Protein AF-I9I0Q4-F1 (afdb_monomer_lite)

Foldseek 3Di:
DDPVVVVVVVVVVVVVPPDPDPPCLVLPAAKKFWQFKDKQNHTDDDPQLSGKMKGQHSVQKMWIQRSVVRDIWIWGWDDDPSFKIKTWWWFFPDADPPPRDTDTDTDIDIWGFPDGDDFKTKTKDKDFQLRQCGTCPSHHDDDDDDDPDPVSVVVVVVNRRDIIMMMIMIGGPD

Secondary structure (DSSP, 8-state):
--HHHHHHHHHHHHSTT-PPP--HHHHH-EEEEEEEEEETTEE---TTGGG-EEEE-TTSEEEEEETTTTEEEEEEEEEETTTEEEEEEEEEEEE-TTT-PEEEEEEEEEEEEEEEETTEEEEEEEEEHHHHHHB-BSBPPPPPPPPSSHHHHHHHHHHHT-EEEEEEEEEE--

Organism: NCBI:txid997887

pLDDT: mean 87.17, std 13.96, range [48.0, 98.31]

Sequence (174 aa):
MNKYLLGLVFLLFIFSSCSKDEDLASGLSGYWKQVAAYDNGELCSTDKEENLSILFEANGVYRMFDPCLEKEHAGTWLVTDKDWLNMSMDKIAGKNSSDNSYRYTQVLVRFTITHLEGNEMELRIKTFLGERKKTVMFSQMEQDPTPATPEEAMELDKKNKELHTYTYQFRRIH

Radius of gyration: 22.19 Å; chains: 1; bounding box: 42×40×87 Å

Structure (mmCIF, N/CA/C/O backbone):
data_AF-I9I0Q4-F1
#
_entry.id   AF-I9I0Q4-F1
#
loop_
_atom_site.group_PDB
_atom_site.id
_atom_site.type_symbol
_atom_site.label_atom_id
_atom_site.label_alt_id
_atom_site.label_comp_id
_atom_site.label_asym_id
_atom_site.label_entity_id
_atom_site.label_seq_id
_atom_site.pdbx_PDB_ins_code
_atom_site.Cartn_x
_atom_site.Cartn_y
_atom_site.Cartn_z
_atom_site.occupancy
_atom_site.B_iso_or_equiv
_atom_site.auth_seq_id
_atom_site.auth_comp_id
_atom_site.auth_asym_id
_atom_site.auth_atom_id
_atom_site.pdbx_PDB_model_num
ATOM 1 N N . MET A 1 1 ? -17.333 -21.056 60.763 1.00 50.78 1 MET A N 1
ATOM 2 C CA . MET A 1 1 ? -16.835 -20.549 59.462 1.00 50.78 1 MET A CA 1
ATOM 3 C C . MET A 1 1 ? -17.321 -21.476 58.364 1.00 50.78 1 MET A C 1
ATOM 5 O O . MET A 1 1 ? -17.007 -22.660 58.391 1.00 50.78 1 MET A O 1
ATOM 9 N N . ASN A 1 2 ? -18.188 -20.971 57.488 1.00 55.00 2 ASN A N 1
ATOM 10 C CA . ASN A 1 2 ? -18.951 -21.781 56.543 1.00 55.00 2 ASN A CA 1
ATOM 11 C C . ASN A 1 2 ? -18.054 -22.197 55.360 1.00 55.00 2 ASN 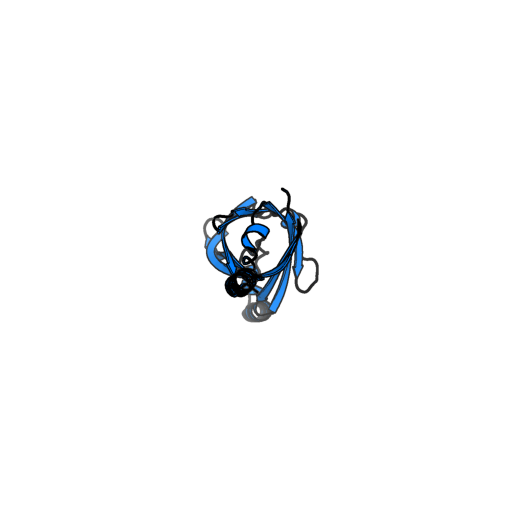A C 1
ATOM 13 O O . ASN A 1 2 ? -17.653 -21.342 54.573 1.00 55.00 2 ASN A O 1
ATOM 17 N N . LYS A 1 3 ? -17.707 -23.490 55.252 1.00 56.88 3 LYS A N 1
ATOM 18 C CA . LYS A 1 3 ? -16.764 -24.031 54.244 1.00 56.88 3 LYS A CA 1
ATOM 19 C C . LYS A 1 3 ? -17.197 -23.753 52.795 1.00 56.88 3 LYS A C 1
ATOM 21 O O . LYS A 1 3 ? -16.357 -23.703 51.905 1.00 56.88 3 LYS A O 1
ATOM 26 N N . TYR A 1 4 ? -18.486 -23.494 52.582 1.00 57.47 4 TYR A N 1
ATOM 27 C CA . TYR A 1 4 ? -19.063 -23.143 51.284 1.00 57.47 4 TYR A CA 1
ATOM 28 C C . TYR A 1 4 ? -18.777 -21.697 50.847 1.00 57.47 4 TYR A C 1
ATOM 30 O O . TYR A 1 4 ? -18.764 -21.416 49.653 1.00 57.47 4 TYR A O 1
ATOM 38 N N . LEU A 1 5 ? -18.490 -20.786 51.786 1.00 58.16 5 LEU A N 1
ATOM 39 C CA . LEU A 1 5 ? -18.189 -19.385 51.466 1.00 58.16 5 LEU A CA 1
ATOM 40 C C . LEU A 1 5 ? -16.786 -19.236 50.853 1.00 58.16 5 LEU A C 1
ATOM 42 O O . LEU A 1 5 ? -16.580 -18.414 49.968 1.00 58.16 5 LEU A O 1
ATOM 46 N N . LEU A 1 6 ? -15.835 -20.075 51.282 1.00 57.47 6 LEU A N 1
ATOM 47 C CA . LEU A 1 6 ? -14.457 -20.060 50.782 1.00 57.47 6 LEU A CA 1
ATOM 48 C C . LEU A 1 6 ? -14.364 -20.580 49.335 1.00 57.47 6 LEU A C 1
ATOM 50 O O . LEU A 1 6 ? -13.606 -20.043 48.533 1.00 57.47 6 LEU A O 1
ATOM 54 N N . GLY A 1 7 ? -15.179 -21.584 48.988 1.00 60.56 7 GLY A N 1
ATOM 55 C CA . GLY A 1 7 ? -15.256 -22.121 47.625 1.00 60.56 7 GLY A CA 1
ATOM 56 C C . GLY A 1 7 ? -15.873 -21.140 46.624 1.00 60.56 7 GLY A C 1
ATOM 57 O O . GLY A 1 7 ? -15.429 -21.071 45.481 1.00 60.56 7 GLY A O 1
ATOM 58 N N . LEU A 1 8 ? -16.844 -20.330 47.062 1.00 60.06 8 LEU A N 1
ATOM 59 C CA . LEU A 1 8 ? -17.482 -19.318 46.215 1.00 60.06 8 LEU A CA 1
ATOM 60 C C . LEU A 1 8 ? -16.529 -18.158 45.878 1.00 60.06 8 LEU A C 1
ATOM 62 O O . LEU A 1 8 ? -16.515 -17.673 44.750 1.00 60.06 8 LEU A O 1
ATOM 66 N N . VAL A 1 9 ? -15.693 -17.748 46.839 1.00 61.28 9 VAL A N 1
ATOM 67 C CA . VAL A 1 9 ? -14.658 -16.722 46.624 1.00 61.28 9 VAL A CA 1
ATOM 68 C C . VAL A 1 9 ? -13.586 -17.228 45.658 1.00 61.28 9 VAL A C 1
ATOM 70 O O . VAL A 1 9 ? -13.176 -16.488 44.772 1.00 61.28 9 VAL A O 1
ATOM 73 N N . PHE A 1 10 ? -13.183 -18.499 45.764 1.00 59.09 10 PHE A N 1
ATOM 74 C CA . PHE A 1 10 ? -12.201 -19.087 44.850 1.00 59.09 10 PHE A CA 1
ATOM 75 C C . PHE A 1 10 ? -12.717 -19.146 43.403 1.00 59.09 10 PHE A C 1
ATOM 77 O O . PHE A 1 10 ? -11.961 -18.845 42.487 1.00 59.09 10 PHE A O 1
ATOM 84 N N . LEU A 1 11 ? -14.010 -19.433 43.196 1.00 58.62 11 LEU A N 1
ATOM 85 C CA . LEU A 1 11 ? -14.659 -19.408 41.876 1.00 58.62 11 LEU A CA 1
ATOM 86 C C . LEU A 1 11 ? -14.667 -18.011 41.232 1.00 58.62 11 LEU A C 1
ATOM 88 O O . LEU A 1 11 ? -14.475 -17.904 40.024 1.00 58.62 11 LEU A O 1
ATOM 92 N N . LEU A 1 12 ? -14.816 -16.934 42.010 1.00 57.00 12 LEU A N 1
ATOM 93 C CA . LEU A 1 12 ? -14.804 -15.561 41.480 1.00 57.00 12 LEU A CA 1
ATOM 94 C C . LEU A 1 12 ? -13.425 -15.130 40.942 1.00 57.00 12 LEU A C 1
ATOM 96 O O . LEU A 1 12 ? -13.362 -14.352 39.988 1.00 57.00 12 LEU A O 1
ATOM 100 N N . PHE A 1 13 ? -12.331 -15.668 41.494 1.00 57.56 13 PHE A N 1
ATOM 101 C CA . PHE A 1 13 ? -10.966 -15.396 41.019 1.00 57.56 13 PHE A CA 1
ATOM 102 C C . PHE A 1 13 ? -10.607 -16.121 39.710 1.00 57.56 13 PHE A C 1
ATOM 104 O O . PHE A 1 13 ? -9.765 -15.639 38.958 1.00 57.56 13 PHE A O 1
ATOM 111 N N . ILE A 1 14 ? -11.248 -17.253 39.398 1.00 57.06 14 ILE A N 1
ATOM 112 C CA . ILE A 1 14 ? -10.944 -18.027 38.177 1.00 57.06 14 ILE A CA 1
ATOM 113 C C . ILE A 1 14 ? -11.610 -17.423 36.932 1.00 57.06 14 ILE A C 1
ATOM 115 O O . ILE A 1 14 ? -11.077 -17.542 35.833 1.00 57.06 14 ILE A O 1
ATOM 119 N N . PHE A 1 15 ? -12.747 -16.736 37.091 1.00 52.78 15 PHE A N 1
ATOM 120 C CA . PHE A 1 15 ? -13.452 -16.078 35.979 1.00 52.78 15 PHE A CA 1
ATOM 121 C C . PHE A 1 15 ? -12.988 -14.641 35.705 1.00 52.78 15 PHE A C 1
ATOM 123 O O . PHE A 1 15 ? -13.378 -14.063 34.695 1.00 52.78 15 PHE A O 1
ATOM 130 N N . SER A 1 16 ? -12.147 -14.057 36.564 1.00 51.62 16 SER A N 1
ATOM 131 C CA . SER A 1 16 ? -11.641 -12.685 36.392 1.00 51.62 16 SER A CA 1
ATOM 132 C C . SER A 1 16 ? -10.403 -12.593 35.491 1.00 51.62 16 SER A C 1
ATOM 134 O O . SER A 1 16 ? -10.018 -11.491 35.116 1.00 51.62 16 SER A O 1
ATOM 136 N N . SER A 1 17 ? -9.803 -13.724 35.099 1.00 48.00 17 SER A N 1
ATOM 137 C CA . SER A 1 17 ? -8.623 -13.740 34.218 1.00 48.00 17 SER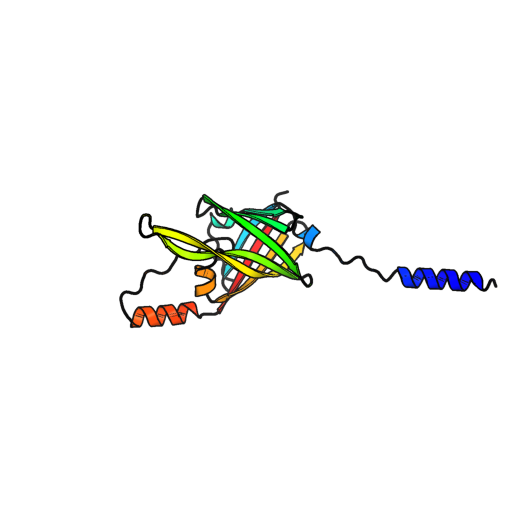 A CA 1
ATOM 138 C C . SER A 1 17 ? -8.947 -13.920 32.732 1.00 48.00 17 SER A C 1
ATOM 140 O O . SER A 1 17 ? -8.027 -13.970 31.918 1.00 48.00 17 SER A O 1
ATOM 142 N N . CYS A 1 18 ? -10.224 -14.003 32.350 1.00 50.84 18 CYS A N 1
ATOM 143 C CA . CYS A 1 18 ? -10.606 -13.929 30.944 1.00 50.84 18 CYS A CA 1
ATOM 144 C C . CYS A 1 18 ? -10.709 -12.449 30.557 1.00 50.84 18 CYS A C 1
ATOM 146 O O . CYS A 1 18 ? -11.803 -11.888 30.484 1.00 50.84 18 CYS A O 1
ATOM 148 N N . SER A 1 19 ? -9.562 -11.791 30.360 1.00 53.00 19 SER A N 1
ATOM 149 C CA . SER A 1 19 ? -9.546 -10.541 29.603 1.00 53.00 19 SER A CA 1
ATOM 150 C C . SER A 1 19 ? -10.194 -10.847 28.256 1.00 53.00 19 SER A C 1
ATOM 152 O O . SER A 1 19 ? -9.733 -11.752 27.562 1.00 53.00 19 SER A O 1
ATOM 154 N N . LYS A 1 20 ? -11.292 -10.162 27.911 1.00 48.78 20 LYS A N 1
ATOM 155 C CA . LYS A 1 20 ? -11.790 -10.185 26.533 1.00 48.78 20 LYS A CA 1
ATOM 156 C C . LYS A 1 20 ? -10.600 -9.859 25.641 1.00 48.78 20 LYS A C 1
ATOM 158 O O . LYS A 1 20 ? -9.940 -8.854 25.897 1.00 48.78 20 LYS A O 1
ATOM 163 N N . ASP A 1 21 ? -10.322 -10.711 24.660 1.00 50.09 21 ASP A N 1
ATOM 164 C CA . ASP A 1 21 ? -9.401 -10.340 23.597 1.00 50.09 21 ASP A CA 1
ATOM 165 C C . ASP A 1 21 ? -9.880 -8.991 23.059 1.00 50.09 21 ASP A C 1
ATOM 167 O O . ASP A 1 21 ? -11.040 -8.846 22.662 1.00 50.09 21 ASP A O 1
ATOM 171 N N . GLU A 1 22 ? -9.029 -7.972 23.172 1.00 52.72 22 GLU A N 1
ATOM 172 C CA . GLU A 1 22 ? -9.293 -6.682 22.555 1.00 52.72 22 GLU A CA 1
ATOM 173 C C . GLU A 1 22 ? -9.355 -6.929 21.056 1.00 52.72 22 GLU A C 1
ATOM 175 O O . GLU A 1 22 ? -8.346 -7.206 20.404 1.00 52.72 22 GLU A O 1
ATOM 180 N N . ASP A 1 23 ? -10.573 -6.907 20.526 1.00 58.75 23 ASP A N 1
ATOM 181 C CA . ASP A 1 23 ? -10.813 -7.055 19.107 1.00 58.75 23 ASP A CA 1
ATOM 182 C C . ASP A 1 23 ? -10.326 -5.788 18.397 1.00 58.75 23 ASP A C 1
ATOM 184 O O . ASP A 1 23 ? -11.080 -4.838 18.184 1.00 58.75 23 ASP A O 1
ATOM 188 N N . LEU A 1 24 ? -9.037 -5.748 18.061 1.00 60.19 24 LEU A N 1
ATOM 189 C CA . LEU A 1 24 ? -8.417 -4.651 17.313 1.00 60.19 24 LEU A CA 1
ATOM 190 C C . LEU A 1 24 ? -9.062 -4.450 15.932 1.00 60.19 24 LEU A C 1
ATOM 192 O O . LEU A 1 24 ? -8.959 -3.357 15.374 1.00 60.19 24 LEU A O 1
ATOM 196 N N . ALA A 1 25 ? -9.806 -5.437 15.411 1.00 61.69 25 ALA A N 1
ATOM 197 C CA . ALA A 1 25 ? -10.623 -5.247 14.215 1.00 61.69 25 ALA A CA 1
ATOM 198 C C . ALA A 1 25 ? -11.699 -4.166 14.431 1.00 61.69 25 ALA A C 1
ATOM 200 O O . ALA A 1 25 ? -11.990 -3.395 13.513 1.00 61.69 25 ALA A O 1
ATOM 201 N N . SER A 1 26 ? -12.228 -4.036 15.656 1.00 65.88 26 SER A N 1
ATOM 202 C CA . SER A 1 26 ? -13.146 -2.946 16.013 1.00 65.88 26 SER A CA 1
ATOM 203 C C . SER A 1 26 ? -12.473 -1.572 15.926 1.00 65.88 26 SER A C 1
ATOM 205 O O . SER A 1 26 ? -13.087 -0.615 15.454 1.00 65.88 26 SER A O 1
ATOM 207 N N . GLY A 1 27 ? -11.189 -1.496 16.293 1.00 81.81 27 GLY A N 1
ATOM 208 C CA . GLY A 1 27 ? -10.375 -0.286 16.219 1.00 81.81 27 GLY A CA 1
ATOM 209 C C . GLY A 1 27 ? -10.026 0.128 14.792 1.00 81.81 27 GLY A C 1
ATOM 210 O O . GLY A 1 27 ? -9.933 1.323 14.534 1.00 81.81 27 GLY A O 1
ATOM 211 N N . LEU A 1 28 ? -9.878 -0.824 13.865 1.00 89.00 28 LEU A N 1
ATOM 212 C CA . LEU A 1 28 ? -9.543 -0.551 12.463 1.00 89.00 28 LEU A CA 1
ATOM 213 C C . LEU A 1 28 ? -10.764 -0.151 11.627 1.00 89.00 28 LEU A C 1
ATOM 215 O O . LEU A 1 28 ? -10.646 0.659 10.710 1.00 89.00 28 LEU A O 1
ATOM 219 N N . SER A 1 29 ? -11.938 -0.712 11.929 1.00 92.31 29 SER A N 1
ATOM 220 C CA . SER A 1 29 ? -13.153 -0.413 11.170 1.00 92.31 29 SER A CA 1
ATOM 221 C C . SER A 1 29 ? -13.456 1.094 11.143 1.00 92.31 29 SER A C 1
ATOM 223 O O . SER A 1 29 ? -13.196 1.818 12.109 1.00 92.31 29 SER A O 1
ATOM 225 N N . GLY A 1 30 ? -13.968 1.583 10.015 1.00 94.00 30 GLY A N 1
ATOM 226 C CA . GLY A 1 30 ? -14.284 2.999 9.820 1.00 94.00 30 GLY A CA 1
ATOM 227 C C . GLY A 1 30 ? -13.643 3.612 8.581 1.00 94.00 30 GLY A C 1
ATOM 228 O O . GLY A 1 30 ? -13.004 2.930 7.775 1.00 94.00 30 GLY A O 1
ATOM 229 N N . TYR A 1 31 ? -13.870 4.914 8.416 1.00 95.12 31 TYR A N 1
ATOM 230 C CA . TYR A 1 31 ? -13.415 5.675 7.258 1.00 95.12 31 TYR A CA 1
ATOM 231 C C . TYR A 1 31 ? -12.159 6.477 7.592 1.00 95.12 31 TYR A C 1
ATOM 233 O O . TYR A 1 31 ? -12.160 7.323 8.490 1.00 95.12 31 TYR A O 1
ATOM 241 N N . TRP A 1 32 ? -11.098 6.219 6.839 1.00 96.06 32 TRP A N 1
ATOM 242 C CA . TRP A 1 32 ? -9.767 6.761 7.053 1.00 96.06 32 TRP A CA 1
ATOM 243 C C . TRP A 1 32 ? -9.298 7.523 5.826 1.00 96.06 32 TRP A C 1
ATOM 245 O O . TRP A 1 32 ? -9.603 7.157 4.693 1.00 96.06 32 TRP A O 1
ATOM 255 N N . LYS A 1 33 ? -8.508 8.564 6.051 1.00 95.00 33 LYS A N 1
ATOM 256 C CA . LYS A 1 33 ? -7.823 9.325 5.012 1.00 95.00 33 LYS A CA 1
ATOM 257 C C . LYS A 1 33 ? -6.334 9.297 5.268 1.00 95.00 33 LYS A C 1
ATOM 259 O O . LYS A 1 33 ? -5.915 9.569 6.392 1.00 95.00 33 LYS A O 1
ATOM 264 N N . GLN A 1 34 ? -5.555 8.975 4.244 1.00 95.00 34 GLN A N 1
ATOM 265 C CA . GLN A 1 34 ? -4.105 9.066 4.315 1.00 95.00 34 GLN A CA 1
ATOM 266 C C . GLN A 1 34 ? -3.721 10.536 4.471 1.00 95.00 34 GLN A C 1
ATOM 268 O O . GLN A 1 34 ? -4.208 11.375 3.727 1.00 95.00 34 GLN A O 1
ATOM 273 N N . VAL A 1 35 ? -2.875 10.854 5.442 1.00 94.12 35 VAL A N 1
ATOM 274 C CA . VAL A 1 35 ? -2.395 12.222 5.692 1.00 94.12 35 VAL A CA 1
ATOM 275 C C . VAL A 1 35 ? -0.909 12.386 5.408 1.00 94.12 35 VAL A C 1
ATOM 277 O O . VAL A 1 35 ? -0.460 13.513 5.266 1.00 94.12 35 VAL A O 1
ATOM 280 N N . ALA A 1 36 ? -0.158 11.285 5.334 1.00 94.50 36 ALA A N 1
ATOM 281 C CA . ALA A 1 36 ? 1.242 11.277 4.928 1.00 94.50 36 ALA A CA 1
ATOM 282 C C . ALA A 1 36 ? 1.686 9.860 4.536 1.00 94.50 36 ALA A C 1
ATOM 284 O O . ALA A 1 36 ? 1.168 8.866 5.058 1.00 94.50 36 ALA A O 1
ATOM 285 N N . ALA A 1 37 ? 2.685 9.772 3.661 1.00 94.81 37 ALA A N 1
ATOM 286 C CA . ALA A 1 37 ? 3.455 8.557 3.420 1.00 94.81 37 ALA A CA 1
ATOM 287 C C . ALA A 1 37 ? 4.956 8.867 3.424 1.00 94.81 37 ALA A C 1
ATOM 289 O O . ALA A 1 37 ? 5.380 9.927 2.965 1.00 94.81 37 ALA A O 1
ATOM 290 N N . TYR A 1 38 ? 5.752 7.926 3.926 1.00 96.00 38 TYR A N 1
ATOM 291 C CA . TYR A 1 38 ? 7.201 8.050 4.047 1.00 96.00 38 TYR A CA 1
ATOM 292 C C . TYR A 1 38 ? 7.906 6.858 3.405 1.00 96.00 38 TYR A C 1
ATOM 294 O O . TYR A 1 38 ? 7.456 5.722 3.563 1.00 96.00 38 TYR A O 1
ATOM 302 N N . ASP A 1 39 ? 9.039 7.107 2.752 1.00 96.19 39 ASP A N 1
ATOM 303 C CA . ASP A 1 39 ? 9.989 6.104 2.267 1.00 96.19 39 ASP A CA 1
ATOM 304 C C . ASP A 1 39 ? 11.312 6.270 3.025 1.00 96.19 39 ASP A C 1
ATOM 306 O O . ASP A 1 39 ? 11.951 7.316 2.965 1.00 96.19 39 ASP A O 1
ATOM 310 N N . ASN A 1 40 ? 11.695 5.262 3.812 1.00 97.19 40 ASN A N 1
ATOM 311 C CA . ASN A 1 40 ? 12.876 5.286 4.683 1.00 97.19 40 ASN A CA 1
ATOM 312 C C . ASN A 1 40 ? 12.936 6.512 5.621 1.00 97.19 40 ASN A C 1
ATOM 314 O O . ASN A 1 40 ? 14.012 6.950 6.020 1.00 97.19 40 ASN A O 1
ATOM 318 N N . GLY A 1 41 ? 11.767 7.026 6.016 1.00 95.44 41 GLY A N 1
ATOM 319 C CA . GLY A 1 41 ? 11.624 8.187 6.899 1.00 95.44 41 GLY A CA 1
ATOM 320 C C . GLY A 1 41 ? 11.549 9.534 6.175 1.00 95.44 41 GLY A C 1
ATOM 321 O O . GLY A 1 41 ? 11.265 10.539 6.822 1.00 95.44 41 GLY A O 1
ATOM 322 N N . GLU A 1 42 ? 11.740 9.569 4.856 1.00 96.56 42 GLU A N 1
ATOM 323 C CA . GLU A 1 42 ? 11.569 10.774 4.044 1.00 96.56 42 GLU A CA 1
ATOM 324 C C . GLU A 1 42 ? 10.133 10.859 3.519 1.00 96.56 42 GLU A C 1
ATOM 326 O O . GLU A 1 42 ? 9.586 9.864 3.047 1.00 96.56 42 GLU A O 1
ATOM 331 N N . LEU A 1 43 ? 9.503 12.034 3.620 1.00 94.25 43 LEU A N 1
ATOM 332 C CA . LEU A 1 43 ? 8.142 12.255 3.120 1.00 94.25 43 LEU A CA 1
ATOM 333 C C . LEU A 1 43 ? 8.106 12.013 1.604 1.00 94.25 43 LEU A C 1
ATOM 335 O O . LEU A 1 43 ? 8.859 12.643 0.863 1.00 94.25 43 LEU A O 1
ATOM 339 N N . CYS A 1 44 ? 7.230 11.116 1.154 1.00 91.25 44 CYS A N 1
ATOM 340 C CA . CYS A 1 44 ? 7.113 10.726 -0.251 1.00 91.25 44 CYS A CA 1
ATOM 341 C C . CYS A 1 44 ? 5.694 10.856 -0.822 1.00 91.25 44 CYS A C 1
ATOM 343 O O . CYS A 1 44 ? 5.532 10.729 -2.033 1.00 91.25 44 CYS A O 1
ATOM 345 N N . SER A 1 45 ? 4.681 11.123 0.012 1.00 87.12 45 SER A N 1
ATOM 346 C CA . SER A 1 45 ? 3.327 11.414 -0.467 1.00 87.12 45 SER A CA 1
ATOM 347 C C . SER A 1 45 ? 3.248 12.769 -1.164 1.00 87.12 45 SER A C 1
ATOM 349 O O . SER A 1 45 ? 3.766 13.772 -0.678 1.00 87.12 45 SER A O 1
ATOM 351 N N . THR A 1 46 ? 2.529 12.798 -2.276 1.00 84.75 46 THR A N 1
ATOM 352 C CA . THR A 1 46 ? 2.069 14.018 -2.948 1.00 84.75 46 THR A CA 1
ATOM 353 C C . THR A 1 46 ? 0.764 14.541 -2.338 1.00 84.75 46 THR A C 1
ATOM 355 O O . THR A 1 46 ? 0.009 13.774 -1.739 1.00 84.75 46 THR A O 1
ATOM 358 N N . ASP A 1 47 ? 0.415 15.807 -2.601 1.00 81.69 47 ASP A N 1
ATOM 359 C CA . ASP A 1 47 ? -0.874 16.407 -2.200 1.00 81.69 47 ASP A CA 1
ATOM 360 C C . ASP A 1 47 ? -2.089 15.557 -2.618 1.00 81.69 47 ASP A C 1
ATOM 362 O O . ASP A 1 47 ? -3.125 15.541 -1.949 1.00 81.69 47 ASP A O 1
ATOM 366 N N . LYS A 1 48 ? -1.995 14.840 -3.747 1.00 78.00 48 LYS A N 1
ATOM 367 C CA . LYS A 1 48 ? -3.055 13.925 -4.182 1.00 78.00 48 LYS A CA 1
ATOM 368 C C . LYS A 1 48 ? -3.120 12.692 -3.292 1.00 78.00 48 LYS A C 1
ATOM 370 O O . LYS A 1 48 ? -4.205 12.327 -2.858 1.00 78.00 48 LYS A O 1
ATOM 375 N N . GLU A 1 49 ? -1.989 12.075 -2.979 1.00 82.50 49 GLU A N 1
ATOM 376 C CA . GLU A 1 49 ? -1.936 10.884 -2.124 1.00 82.50 49 GLU A CA 1
ATOM 377 C C . GLU A 1 49 ? -2.349 11.182 -0.677 1.00 82.50 49 GLU A C 1
ATOM 379 O O . GLU A 1 49 ? -2.922 10.317 -0.020 1.00 82.50 49 GLU A O 1
ATOM 384 N N . GLU A 1 50 ? -2.164 12.415 -0.198 1.00 83.50 50 GLU A N 1
ATOM 385 C CA . GLU A 1 50 ? -2.741 12.907 1.067 1.00 83.50 50 GLU A CA 1
ATOM 386 C C . GLU A 1 50 ? -4.274 13.048 1.030 1.00 83.50 50 GLU A C 1
ATOM 388 O O . GLU A 1 50 ? -4.906 13.425 2.015 1.00 83.50 50 GLU A O 1
ATOM 393 N N . ASN A 1 51 ? -4.913 12.780 -0.109 1.00 79.56 51 ASN A N 1
ATOM 394 C CA . ASN A 1 51 ? -6.365 12.748 -0.247 1.00 79.56 51 ASN A CA 1
ATOM 395 C C . ASN A 1 51 ? -6.925 11.353 -0.520 1.00 79.56 51 ASN A C 1
ATOM 397 O O . ASN A 1 51 ? -8.137 11.215 -0.695 1.00 79.56 51 ASN A O 1
ATOM 401 N N . LEU A 1 52 ? -6.077 10.322 -0.491 1.00 91.62 52 LEU A N 1
ATOM 402 C CA . LEU A 1 52 ? -6.533 8.944 -0.542 1.00 91.62 52 LEU A CA 1
ATOM 403 C C . LEU A 1 52 ? -7.405 8.628 0.668 1.00 91.62 52 LEU A C 1
ATOM 405 O O . LEU A 1 52 ? -7.052 8.942 1.807 1.00 91.62 52 LEU A O 1
ATOM 409 N N . SER A 1 53 ? -8.524 7.957 0.422 1.00 92.94 53 SER A N 1
ATOM 410 C CA . SER A 1 53 ? -9.417 7.493 1.472 1.00 92.94 53 SER A CA 1
ATOM 411 C C . SER A 1 53 ? -9.673 5.999 1.381 1.00 92.94 53 SER A C 1
ATOM 413 O O . SER A 1 53 ? -9.673 5.405 0.303 1.00 92.94 53 SER A O 1
ATOM 415 N N . ILE A 1 54 ? -9.886 5.384 2.538 1.00 95.69 54 ILE A N 1
ATOM 416 C CA . ILE A 1 54 ? -10.159 3.963 2.676 1.00 95.69 54 ILE A CA 1
ATOM 417 C C . ILE A 1 54 ? -11.231 3.730 3.738 1.00 95.69 54 ILE A C 1
ATOM 419 O O . ILE A 1 54 ? -11.149 4.220 4.862 1.00 95.69 54 ILE A O 1
ATOM 423 N N . LEU A 1 55 ? -12.256 2.972 3.371 1.00 96.00 55 LEU A N 1
ATOM 424 C CA . LEU A 1 55 ? -13.251 2.429 4.282 1.00 96.00 55 LEU A CA 1
ATOM 425 C C . LEU A 1 55 ? -12.855 0.996 4.629 1.00 96.00 55 LEU A C 1
ATOM 427 O O . LEU A 1 55 ? -12.827 0.153 3.736 1.00 96.00 55 LEU A O 1
ATOM 431 N N . PHE A 1 56 ? -12.602 0.715 5.906 1.00 95.62 56 PHE A N 1
ATOM 432 C CA . PHE A 1 56 ? -12.513 -0.649 6.429 1.00 95.62 56 PHE A CA 1
ATOM 433 C C . PHE A 1 56 ? -13.881 -1.052 6.991 1.00 95.62 56 PHE A C 1
ATOM 435 O O . PHE A 1 56 ? -14.310 -0.565 8.039 1.00 95.62 56 PHE A O 1
ATOM 442 N N . GLU A 1 57 ? -14.589 -1.929 6.284 1.00 94.38 57 GLU A N 1
ATOM 443 C CA . GLU A 1 57 ? -15.873 -2.477 6.720 1.00 94.38 57 GLU A CA 1
ATOM 444 C C . GLU A 1 57 ? -15.646 -3.618 7.726 1.00 94.38 57 GLU A C 1
ATOM 446 O O . GLU A 1 57 ? -14.793 -4.480 7.522 1.00 94.38 57 GLU A O 1
ATOM 451 N N . ALA A 1 58 ? -16.446 -3.674 8.797 1.00 91.25 58 ALA A N 1
ATOM 452 C CA . ALA A 1 58 ? -16.312 -4.675 9.868 1.00 91.25 58 ALA A CA 1
ATOM 453 C C . ALA A 1 58 ? -16.506 -6.139 9.410 1.00 91.25 58 ALA A C 1
ATOM 455 O O . ALA A 1 58 ? -16.199 -7.070 10.147 1.00 91.25 58 ALA A O 1
ATOM 456 N N . ASN A 1 59 ? -17.012 -6.354 8.194 1.00 92.00 59 ASN A N 1
ATOM 457 C CA . ASN A 1 59 ? -17.165 -7.668 7.563 1.00 92.00 59 ASN A CA 1
ATOM 458 C C . ASN A 1 59 ? -15.868 -8.183 6.896 1.00 92.00 59 ASN A C 1
ATOM 460 O O . ASN A 1 59 ? -15.907 -9.223 6.239 1.00 92.00 59 ASN A O 1
ATOM 464 N N . GLY A 1 60 ? -14.747 -7.463 7.023 1.00 93.19 60 GLY A N 1
ATOM 465 C CA . GLY A 1 60 ? -13.466 -7.834 6.420 1.00 93.19 60 GLY A CA 1
ATOM 466 C C . GLY A 1 60 ? -13.295 -7.370 4.972 1.00 93.19 60 GLY A C 1
ATOM 467 O O . GLY A 1 60 ? -12.380 -7.838 4.300 1.00 93.19 60 GLY A O 1
ATOM 468 N N . VAL A 1 61 ? -14.141 -6.463 4.475 1.00 96.62 61 VAL A N 1
ATOM 469 C CA . VAL A 1 61 ? -13.990 -5.804 3.166 1.00 96.62 61 VAL A CA 1
ATOM 470 C C . VAL A 1 61 ? -13.394 -4.413 3.353 1.00 96.62 61 VAL A C 1
ATOM 472 O O . VAL A 1 61 ? -13.682 -3.734 4.337 1.00 96.62 61 VAL A O 1
ATOM 475 N N . TYR A 1 62 ? -12.554 -3.968 2.422 1.00 96.31 62 TYR A N 1
ATOM 476 C CA . TYR A 1 62 ? -12.167 -2.566 2.330 1.00 96.31 62 TYR A CA 1
ATOM 477 C C . TYR A 1 62 ? -12.486 -1.993 0.950 1.00 96.31 62 TYR A C 1
ATOM 479 O O . TYR A 1 62 ? -12.470 -2.709 -0.056 1.00 96.31 62 TYR A O 1
ATOM 487 N N . ARG A 1 63 ? -12.732 -0.682 0.909 1.00 95.56 63 ARG A N 1
ATOM 488 C CA . ARG A 1 63 ? -12.880 0.112 -0.318 1.00 95.56 63 ARG A CA 1
ATOM 489 C C . ARG A 1 63 ? -11.970 1.317 -0.231 1.00 95.56 63 ARG A C 1
ATOM 491 O O . ARG A 1 63 ? -12.056 2.074 0.730 1.00 95.56 63 ARG A O 1
ATOM 498 N N . MET A 1 64 ? -11.108 1.484 -1.213 1.00 94.19 64 MET A N 1
ATOM 499 C CA . MET A 1 64 ? -10.108 2.536 -1.261 1.00 94.19 64 MET A CA 1
ATOM 500 C C . MET A 1 64 ? -10.300 3.360 -2.522 1.00 94.19 64 MET A C 1
ATOM 502 O O . MET A 1 64 ? -10.373 2.798 -3.611 1.00 94.19 64 MET A O 1
ATOM 506 N N . PHE A 1 65 ? -10.346 4.678 -2.388 1.00 91.31 65 PHE A N 1
ATOM 507 C CA . PHE A 1 65 ? -10.357 5.582 -3.528 1.00 91.31 65 PHE A CA 1
ATOM 508 C C . PHE A 1 65 ? -8.949 6.136 -3.752 1.00 91.31 65 PHE A C 1
ATOM 510 O O . PHE A 1 65 ? -8.431 6.854 -2.896 1.00 91.31 65 PHE A O 1
ATOM 517 N N . ASP A 1 66 ? -8.339 5.793 -4.889 1.00 86.44 66 ASP A N 1
ATOM 518 C CA . ASP A 1 66 ? -7.062 6.349 -5.342 1.00 86.44 66 ASP A CA 1
ATOM 519 C C . ASP A 1 66 ? -7.331 7.640 -6.148 1.00 86.44 66 ASP A C 1
ATOM 521 O O . ASP A 1 66 ? -7.815 7.567 -7.284 1.00 86.44 66 ASP A O 1
ATOM 525 N N . PRO A 1 67 ? -7.020 8.830 -5.601 1.00 81.62 67 PRO A N 1
ATOM 526 C CA . PRO A 1 67 ? -7.253 10.110 -6.268 1.00 81.62 67 PRO A CA 1
ATOM 527 C C . PRO A 1 67 ? -6.241 10.406 -7.385 1.00 81.62 67 PRO A C 1
ATOM 529 O O . PRO A 1 67 ? -6.461 11.316 -8.185 1.00 81.62 67 PRO A O 1
ATOM 532 N N . CYS A 1 68 ? -5.124 9.677 -7.459 1.00 81.06 68 CYS A N 1
ATOM 533 C CA . CYS A 1 68 ? -4.162 9.814 -8.551 1.00 81.06 68 CYS A CA 1
ATOM 534 C C . CYS A 1 68 ? -4.687 9.167 -9.833 1.00 81.06 68 CYS A C 1
ATOM 536 O O . CYS A 1 68 ? -4.441 9.687 -10.922 1.00 81.06 68 CYS A O 1
ATOM 538 N N . LEU A 1 69 ? -5.422 8.060 -9.696 1.00 80.88 69 LEU A N 1
ATOM 539 C CA . LEU A 1 69 ? -6.019 7.315 -10.806 1.00 80.88 69 LEU A CA 1
ATOM 540 C C . LEU A 1 69 ? -7.526 7.552 -10.973 1.00 80.88 69 LEU A C 1
ATOM 542 O O . LEU A 1 69 ? -8.106 7.030 -11.922 1.00 80.88 69 LEU A O 1
ATOM 546 N N . GLU A 1 70 ? -8.149 8.291 -10.050 1.00 84.94 70 GLU A N 1
ATOM 547 C CA . GLU A 1 70 ? -9.606 8.455 -9.942 1.00 84.94 70 GLU A CA 1
ATOM 548 C C . GLU A 1 70 ? -10.338 7.101 -9.972 1.00 84.94 70 GLU A C 1
ATOM 550 O O . GLU A 1 70 ? -11.345 6.913 -10.657 1.00 84.94 70 GLU A O 1
ATOM 555 N N . LYS A 1 71 ? -9.794 6.121 -9.238 1.00 85.38 71 LYS A N 1
ATOM 556 C CA . LYS A 1 71 ? -10.220 4.719 -9.294 1.00 85.38 71 LYS A CA 1
ATOM 557 C C . LYS A 1 71 ? -10.490 4.155 -7.901 1.00 85.38 71 LYS A C 1
ATOM 559 O O . LYS A 1 71 ? -9.726 4.377 -6.967 1.00 85.38 71 LYS A O 1
ATOM 564 N N . GLU A 1 72 ? -11.560 3.368 -7.780 1.00 90.62 72 GLU A N 1
ATOM 565 C CA . GLU A 1 72 ? -11.808 2.544 -6.594 1.00 90.62 72 GLU A CA 1
ATOM 566 C C . GLU A 1 72 ? -11.057 1.209 -6.696 1.00 90.62 72 GLU A C 1
ATOM 568 O O . GLU A 1 72 ? -11.114 0.505 -7.709 1.00 90.62 72 GLU A O 1
ATOM 573 N N . HIS A 1 73 ? -10.381 0.855 -5.610 1.00 91.38 73 HIS A N 1
ATOM 574 C CA . HIS A 1 73 ? -9.762 -0.436 -5.368 1.00 91.38 73 HIS A CA 1
ATOM 575 C C . HIS A 1 73 ? -10.452 -1.079 -4.168 1.00 91.38 73 HIS A C 1
ATOM 577 O O . HIS A 1 73 ? -10.540 -0.475 -3.099 1.00 91.38 73 HIS A O 1
ATOM 583 N N . ALA A 1 74 ? -10.927 -2.310 -4.321 1.00 94.19 74 ALA A N 1
ATOM 584 C CA . ALA A 1 74 ? -11.597 -3.039 -3.253 1.00 94.19 74 ALA A CA 1
ATOM 585 C C . ALA A 1 74 ? -10.901 -4.373 -2.994 1.00 94.19 74 ALA A C 1
ATOM 587 O O . ALA A 1 74 ? -10.341 -4.990 -3.901 1.00 94.19 74 ALA A O 1
ATOM 588 N N . GLY A 1 75 ? -10.961 -4.827 -1.750 1.00 96.19 75 GLY A N 1
ATOM 589 C CA . GLY A 1 75 ? -10.346 -6.079 -1.344 1.00 96.19 75 GLY A CA 1
ATOM 590 C C . GLY A 1 75 ? -10.824 -6.528 0.025 1.00 96.19 75 GLY A C 1
ATOM 591 O O . GLY A 1 75 ? -11.779 -5.994 0.583 1.00 96.19 75 GLY A O 1
ATOM 592 N N . THR A 1 76 ? -10.149 -7.528 0.570 1.00 97.38 76 THR A N 1
ATOM 593 C CA . THR A 1 76 ? -10.374 -8.046 1.914 1.00 97.38 76 THR A CA 1
ATOM 594 C C . THR A 1 76 ? -9.264 -7.613 2.854 1.00 97.38 76 THR A C 1
ATOM 596 O O . THR A 1 76 ? -8.114 -7.469 2.425 1.00 97.38 76 THR A O 1
ATOM 599 N N . TRP A 1 77 ? -9.579 -7.488 4.137 1.00 96.69 77 TRP A N 1
ATOM 600 C CA . TRP A 1 77 ? -8.609 -7.249 5.195 1.00 96.69 77 TRP A CA 1
ATOM 601 C C . TRP A 1 77 ? -8.826 -8.186 6.385 1.00 96.69 77 TRP A C 1
ATOM 603 O O . TRP A 1 77 ? -9.939 -8.639 6.647 1.00 96.69 77 TRP A O 1
ATOM 613 N N . LEU A 1 78 ? -7.743 -8.480 7.102 1.00 94.81 78 LEU A N 1
ATOM 614 C CA . LEU A 1 78 ? -7.754 -9.272 8.328 1.00 94.81 78 LEU A CA 1
ATOM 615 C C . LEU A 1 78 ? -6.607 -8.838 9.241 1.00 94.81 78 LEU A C 1
ATOM 617 O O . LEU A 1 78 ? -5.446 -8.840 8.821 1.00 94.81 78 LEU A O 1
ATOM 621 N N . VAL A 1 79 ? -6.929 -8.539 10.499 1.00 93.44 79 VAL A N 1
ATOM 622 C CA . VAL A 1 79 ? -5.925 -8.341 11.548 1.00 93.44 79 VAL A CA 1
ATOM 623 C C . VAL A 1 79 ? -5.579 -9.689 12.180 1.00 93.44 79 VAL A C 1
ATOM 625 O O . VAL A 1 79 ? -6.468 -10.426 12.602 1.00 93.44 79 VAL A O 1
ATOM 628 N N . THR A 1 80 ? -4.290 -10.023 12.240 1.00 90.44 80 THR A N 1
ATOM 629 C CA . THR A 1 80 ? -3.764 -11.229 12.899 1.00 90.44 80 THR A CA 1
ATOM 630 C C . THR A 1 80 ? -2.704 -10.849 13.925 1.00 90.44 80 THR A C 1
ATOM 632 O O . THR A 1 80 ? -2.016 -9.850 13.757 1.00 90.44 80 THR A O 1
ATOM 635 N N . ASP A 1 81 ? -2.581 -11.635 14.995 1.00 87.38 81 ASP A N 1
ATOM 636 C CA . ASP A 1 81 ? -1.612 -11.443 16.090 1.00 87.38 81 ASP A CA 1
ATOM 637 C C . ASP A 1 81 ? -1.546 -10.010 16.651 1.00 87.38 81 ASP A C 1
ATOM 639 O O . ASP A 1 81 ? -0.510 -9.572 17.135 1.00 87.38 81 ASP A O 1
ATOM 643 N N . LYS A 1 82 ? -2.687 -9.304 16.636 1.00 81.88 82 LYS A N 1
ATOM 644 C CA . LYS A 1 82 ? -2.896 -7.918 17.098 1.00 81.88 82 LYS A CA 1
ATOM 645 C C . LYS A 1 82 ? -2.285 -6.834 16.206 1.00 81.88 82 LYS A C 1
ATOM 647 O O . LYS A 1 82 ? -2.922 -5.804 16.021 1.00 81.88 82 LYS A O 1
ATOM 652 N N . ASP A 1 83 ? -1.111 -7.050 15.628 1.00 90.12 83 ASP A N 1
ATOM 653 C CA . ASP A 1 83 ? -0.358 -6.008 14.920 1.00 90.12 83 ASP A CA 1
ATOM 654 C C . ASP A 1 83 ? -0.167 -6.259 13.417 1.00 90.12 83 ASP A C 1
ATOM 656 O O . ASP A 1 83 ? 0.370 -5.396 12.726 1.00 90.12 83 ASP A O 1
ATOM 660 N N . TRP A 1 84 ? -0.631 -7.378 12.858 1.00 94.75 84 TRP A N 1
ATOM 661 C CA . TRP A 1 84 ? -0.518 -7.630 11.418 1.00 94.75 84 TRP A CA 1
ATOM 662 C C . TRP A 1 84 ? -1.815 -7.336 10.686 1.00 94.75 84 TRP A C 1
ATOM 664 O O . TRP A 1 84 ? -2.783 -8.082 10.804 1.00 94.75 84 TRP A O 1
ATOM 674 N N . LEU A 1 85 ? -1.808 -6.316 9.833 1.00 96.69 85 LEU A N 1
ATOM 675 C CA . LEU A 1 85 ? -2.884 -6.054 8.885 1.00 96.69 85 LEU A CA 1
ATOM 676 C C . LEU A 1 85 ? -2.578 -6.749 7.555 1.00 96.69 85 LEU A C 1
ATOM 678 O O . LEU A 1 85 ? -1.700 -6.334 6.800 1.00 96.69 85 LEU A O 1
ATOM 682 N N . ASN A 1 86 ? -3.311 -7.815 7.254 1.00 97.12 86 ASN A N 1
ATOM 683 C CA . ASN A 1 86 ? -3.250 -8.501 5.968 1.00 97.12 86 ASN A CA 1
ATOM 684 C C . ASN A 1 86 ? -4.324 -7.908 5.056 1.00 97.12 86 ASN A C 1
ATOM 686 O O . ASN A 1 86 ? -5.494 -7.907 5.424 1.00 97.12 86 ASN A O 1
ATOM 690 N N . MET A 1 87 ? -3.949 -7.430 3.874 1.00 97.69 87 MET A N 1
ATOM 691 C CA . MET A 1 87 ? -4.857 -6.844 2.890 1.00 97.69 87 MET A CA 1
ATOM 692 C C . MET A 1 87 ? -4.642 -7.476 1.525 1.00 97.69 87 MET A C 1
ATOM 694 O O . MET A 1 87 ? -3.509 -7.669 1.090 1.00 97.69 87 MET A O 1
ATOM 698 N N . SER A 1 88 ? -5.723 -7.775 0.817 1.00 97.56 88 SER A N 1
ATOM 699 C CA . SER A 1 88 ? -5.630 -8.197 -0.575 1.00 97.56 88 SER A CA 1
ATOM 700 C C . SER A 1 88 ? -5.598 -6.962 -1.480 1.00 97.56 88 SER A C 1
ATOM 702 O O . SER A 1 88 ? -6.607 -6.273 -1.577 1.00 97.56 88 SER A O 1
ATOM 704 N N . MET A 1 89 ? -4.477 -6.685 -2.132 1.00 96.06 89 MET A N 1
ATOM 705 C CA . MET A 1 89 ? -4.263 -5.482 -2.940 1.00 96.06 89 MET A CA 1
ATOM 706 C C . MET A 1 89 ? -4.093 -5.812 -4.422 1.00 96.06 89 MET A C 1
ATOM 708 O O . MET A 1 89 ? -3.791 -6.949 -4.792 1.00 96.06 89 MET A O 1
ATOM 712 N N . ASP A 1 90 ? -4.238 -4.795 -5.268 1.00 94.56 90 ASP A N 1
ATOM 713 C CA . ASP A 1 90 ? -3.990 -4.906 -6.700 1.00 94.56 90 ASP A CA 1
ATOM 714 C C . ASP A 1 90 ? -2.488 -4.862 -7.004 1.00 94.56 90 ASP A C 1
ATOM 716 O O . ASP A 1 90 ? -1.764 -3.959 -6.583 1.00 94.56 90 ASP A O 1
ATOM 720 N N . LYS A 1 91 ? -2.017 -5.822 -7.798 1.00 95.12 91 LYS A N 1
ATOM 721 C CA . LYS A 1 91 ? -0.670 -5.868 -8.369 1.00 95.12 91 LYS A CA 1
ATOM 722 C C . LYS A 1 91 ? -0.754 -5.831 -9.885 1.00 95.12 91 LYS A C 1
ATOM 724 O O . LYS A 1 91 ? -1.504 -6.589 -10.494 1.00 95.12 91 LYS A O 1
ATOM 729 N N . ILE A 1 92 ? 0.044 -4.973 -10.506 1.00 93.19 92 ILE A N 1
ATOM 730 C CA . ILE A 1 92 ? 0.171 -4.874 -11.956 1.00 93.19 92 ILE A CA 1
ATOM 731 C C . ILE A 1 92 ? 0.671 -6.219 -12.499 1.00 93.19 92 ILE A C 1
ATOM 733 O O . ILE A 1 92 ? 1.792 -6.649 -12.223 1.00 93.19 92 ILE A O 1
ATOM 737 N N . ALA A 1 93 ? -0.172 -6.867 -13.298 1.00 92.38 93 ALA A N 1
ATOM 738 C CA . ALA A 1 93 ? 0.132 -8.105 -14.011 1.00 92.38 93 ALA A CA 1
ATOM 739 C C . ALA A 1 93 ? 0.655 -7.836 -15.433 1.00 92.38 93 ALA A C 1
ATOM 741 O O . ALA A 1 93 ? 1.326 -8.677 -16.028 1.00 92.38 93 ALA A O 1
ATOM 742 N N . GLY A 1 94 ? 0.354 -6.662 -15.990 1.00 90.06 94 GLY A N 1
ATOM 743 C CA . GLY A 1 94 ? 0.839 -6.234 -17.298 1.00 90.06 94 GLY A CA 1
ATOM 744 C C . GLY A 1 94 ? 0.142 -4.970 -17.788 1.00 90.06 94 GLY A C 1
ATOM 745 O O . GLY A 1 94 ? -0.659 -4.376 -17.071 1.00 90.06 94 GLY A O 1
ATOM 746 N N . LYS A 1 95 ? 0.426 -4.579 -19.030 1.00 89.69 95 LYS A N 1
ATOM 747 C CA . LYS A 1 95 ? -0.269 -3.496 -19.739 1.00 89.69 95 LYS A CA 1
ATOM 748 C C . LYS A 1 95 ? -1.111 -4.053 -20.884 1.00 89.69 95 LYS A C 1
ATOM 750 O O . LYS A 1 95 ? -0.771 -5.092 -21.456 1.00 89.69 95 LYS A O 1
ATOM 755 N N . ASN A 1 96 ? -2.207 -3.376 -21.190 1.00 87.56 96 ASN A N 1
ATOM 756 C CA . ASN A 1 96 ? -3.005 -3.585 -22.388 1.00 87.56 96 ASN A CA 1
ATOM 757 C C . ASN A 1 96 ? -2.352 -2.850 -23.560 1.00 87.56 96 ASN A C 1
ATOM 759 O O . ASN A 1 96 ? -2.058 -1.662 -23.469 1.00 87.56 96 ASN A O 1
ATOM 763 N N . SER A 1 97 ? -2.124 -3.545 -24.673 1.00 87.38 97 SER A N 1
ATOM 764 C CA . SER A 1 97 ? -1.468 -2.956 -25.850 1.00 87.38 97 SER A CA 1
ATOM 765 C C . SER A 1 97 ? -2.351 -1.963 -26.614 1.00 87.38 97 SER A C 1
ATOM 767 O O . SER A 1 97 ? -1.833 -1.187 -27.406 1.00 87.38 97 SER A O 1
ATOM 769 N N . SER A 1 98 ? -3.672 -2.002 -26.412 1.00 89.75 98 SER A N 1
ATOM 770 C CA . SER A 1 98 ? -4.641 -1.165 -27.131 1.00 89.75 98 SER A CA 1
ATOM 771 C C . SER A 1 98 ? -4.767 0.249 -26.569 1.00 89.75 98 SER A C 1
ATOM 773 O O . SER A 1 98 ? -4.989 1.182 -27.331 1.00 89.75 98 SER A O 1
ATOM 775 N N . ASP A 1 99 ? -4.655 0.405 -25.249 1.00 87.00 99 ASP A N 1
ATOM 776 C CA . ASP A 1 99 ? 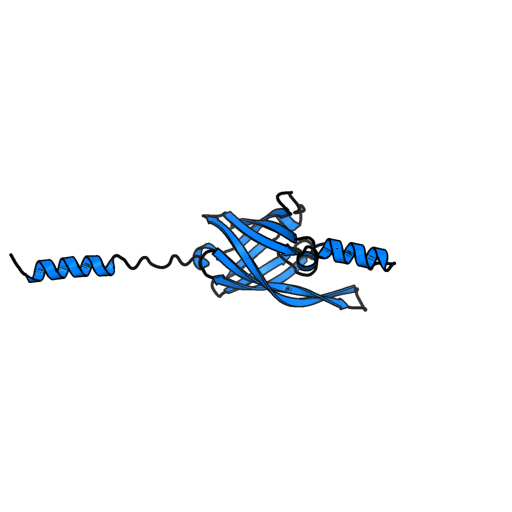-4.930 1.664 -24.543 1.00 87.00 99 ASP A CA 1
ATOM 777 C C . ASP A 1 99 ? -3.885 2.004 -23.466 1.00 87.00 99 ASP A C 1
ATOM 779 O O . ASP A 1 99 ? -4.034 2.990 -22.749 1.00 87.00 99 ASP A O 1
ATOM 783 N N . ASN A 1 100 ? -2.822 1.201 -23.346 1.00 83.62 100 ASN A N 1
ATOM 784 C CA . ASN A 1 100 ? -1.771 1.320 -22.332 1.00 83.62 100 ASN A CA 1
ATOM 785 C C . ASN A 1 100 ? -2.253 1.250 -20.872 1.00 83.62 100 ASN A C 1
ATOM 787 O O . ASN A 1 100 ? -1.455 1.495 -19.961 1.00 83.62 100 ASN A O 1
ATOM 791 N N . SER A 1 101 ? -3.509 0.862 -20.626 1.00 85.75 101 SER A N 1
ATOM 792 C CA . SER A 1 101 ? -4.028 0.660 -19.274 1.00 85.75 101 SER A CA 1
ATOM 793 C C . SER A 1 101 ?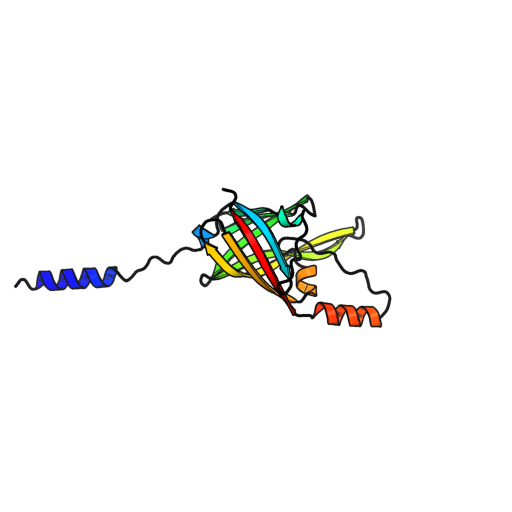 -3.377 -0.554 -18.609 1.00 85.75 101 SER A C 1
ATOM 795 O O . SER A 1 101 ? -2.947 -1.508 -19.266 1.00 85.75 101 SER A O 1
ATOM 797 N N . TYR A 1 102 ? -3.282 -0.535 -17.283 1.00 89.19 102 TYR A N 1
ATOM 798 C CA . TYR A 1 102 ? -2.745 -1.664 -16.531 1.00 89.19 102 TYR A CA 1
ATOM 799 C C . TYR A 1 102 ? -3.809 -2.740 -16.311 1.00 89.19 102 TYR A C 1
ATOM 801 O O . TYR A 1 102 ? -4.967 -2.457 -16.004 1.00 89.19 102 TYR A O 1
ATOM 809 N N . ARG A 1 103 ? -3.385 -4.000 -16.418 1.00 90.94 103 ARG A N 1
ATOM 810 C CA . ARG A 1 103 ? -4.125 -5.165 -15.931 1.00 90.94 103 ARG A CA 1
ATOM 811 C C . ARG A 1 103 ? -3.627 -5.506 -14.538 1.00 90.94 103 ARG A C 1
ATOM 813 O O . ARG A 1 103 ? -2.416 -5.533 -14.313 1.00 90.94 103 ARG A O 1
ATOM 820 N N . TYR A 1 104 ? -4.550 -5.827 -13.643 1.00 91.62 104 TYR A N 1
ATOM 821 C CA . TYR A 1 104 ? -4.253 -6.109 -12.244 1.00 91.62 104 TYR A CA 1
ATOM 822 C C . TYR A 1 104 ? -4.590 -7.559 -11.892 1.00 91.62 104 TYR A C 1
ATOM 824 O O . TYR A 1 104 ? -5.501 -8.158 -12.464 1.00 91.62 104 TYR A O 1
ATOM 832 N N . THR A 1 105 ? -3.831 -8.114 -10.956 1.00 94.56 105 THR A N 1
ATOM 833 C CA . THR A 1 105 ? -4.131 -9.351 -10.232 1.00 94.56 105 THR A CA 1
ATOM 834 C C . THR A 1 105 ? -4.158 -9.043 -8.743 1.00 94.56 105 THR A C 1
ATOM 836 O O . THR A 1 105 ? -3.514 -8.097 -8.299 1.00 94.56 105 THR A O 1
ATOM 839 N N . GLN A 1 106 ? -4.842 -9.862 -7.957 1.00 94.38 106 GLN A N 1
ATOM 840 C CA . GLN A 1 106 ? -4.868 -9.708 -6.508 1.00 94.38 106 GLN A CA 1
ATOM 841 C C . GLN A 1 106 ? -3.625 -10.353 -5.874 1.00 94.38 106 GLN A C 1
ATOM 843 O O . GLN A 1 106 ? -3.208 -11.443 -6.276 1.00 94.38 106 GLN A O 1
ATOM 848 N N . VAL A 1 107 ? -3.037 -9.694 -4.877 1.00 96.69 107 VAL A N 1
ATOM 849 C CA . VAL A 1 107 ? -1.942 -10.217 -4.048 1.00 96.69 107 VAL A CA 1
ATOM 850 C C . VAL A 1 107 ? -2.224 -9.929 -2.576 1.00 96.69 107 VAL A C 1
ATOM 852 O O . VAL A 1 107 ? -2.819 -8.909 -2.247 1.00 96.69 107 VAL A O 1
ATOM 855 N N . LEU A 1 108 ? -1.798 -10.811 -1.674 1.00 97.19 108 LEU A N 1
ATOM 856 C CA . LEU A 1 108 ? -1.864 -10.545 -0.239 1.00 97.19 108 LEU A CA 1
ATOM 857 C C . LEU A 1 108 ? -0.645 -9.720 0.194 1.00 97.19 108 LEU A C 1
ATOM 859 O O . LEU A 1 108 ? 0.493 -10.134 -0.023 1.00 97.19 108 LEU A O 1
ATOM 863 N N . VAL A 1 109 ? -0.888 -8.580 0.832 1.00 97.81 109 VAL A N 1
ATOM 864 C CA . VAL A 1 109 ? 0.128 -7.688 1.396 1.00 97.81 109 VAL A CA 1
ATOM 865 C C . VAL A 1 109 ? -0.074 -7.620 2.902 1.00 97.81 109 VAL A C 1
ATOM 867 O O . VAL A 1 109 ? -1.194 -7.438 3.374 1.00 97.81 109 VAL A O 1
ATOM 870 N N . ARG A 1 110 ? 1.006 -7.777 3.667 1.00 97.19 110 ARG A N 1
ATOM 871 C CA . ARG A 1 110 ? 0.978 -7.694 5.129 1.00 97.19 110 ARG A CA 1
ATOM 872 C C . ARG A 1 110 ? 1.699 -6.435 5.594 1.00 97.19 110 ARG A C 1
ATOM 874 O O . ARG A 1 110 ? 2.884 -6.269 5.315 1.00 97.19 110 ARG A O 1
ATOM 881 N N . PHE A 1 111 ? 0.984 -5.600 6.335 1.00 98.12 111 PHE A N 1
ATOM 882 C CA . PHE A 1 111 ? 1.501 -4.427 7.030 1.00 98.12 111 PHE A CA 1
ATOM 883 C C . PHE A 1 111 ? 1.609 -4.719 8.524 1.00 98.12 111 PHE A C 1
ATOM 885 O O . PHE A 1 111 ? 0.825 -5.494 9.071 1.00 98.12 111 PHE A O 1
ATOM 892 N N . THR A 1 112 ? 2.557 -4.068 9.184 1.00 97.69 112 THR A N 1
ATOM 893 C CA . THR A 1 112 ? 2.565 -3.913 10.639 1.00 97.69 112 THR A CA 1
ATOM 894 C C . THR A 1 112 ? 1.740 -2.682 10.997 1.00 97.69 112 THR A C 1
ATOM 896 O O . THR A 1 112 ? 1.979 -1.608 10.449 1.00 97.69 112 THR A O 1
ATOM 899 N N . ILE A 1 113 ? 0.802 -2.817 11.923 1.00 96.75 113 ILE A N 1
ATOM 900 C CA . ILE A 1 113 ? 0.112 -1.709 12.579 1.00 96.75 113 ILE A CA 1
ATOM 901 C C . ILE A 1 113 ? 1.055 -1.202 13.672 1.00 96.75 113 ILE A C 1
ATOM 903 O O . ILE A 1 113 ? 1.238 -1.858 14.694 1.00 96.75 113 ILE A O 1
ATOM 907 N N . THR A 1 114 ? 1.709 -0.065 13.442 1.00 96.56 114 THR A N 1
ATOM 908 C CA . THR A 1 114 ? 2.656 0.519 14.410 1.00 96.56 114 THR A CA 1
ATOM 909 C C . THR A 1 114 ? 1.978 1.478 15.379 1.00 96.56 114 THR A C 1
ATOM 911 O O . THR A 1 114 ? 2.496 1.704 16.471 1.00 96.56 114 THR A O 1
ATOM 914 N N . HIS A 1 115 ? 0.815 2.008 15.000 1.00 94.69 115 HIS A N 1
ATOM 915 C CA . HIS A 1 115 ? -0.036 2.826 15.853 1.00 94.69 115 HIS A CA 1
ATOM 916 C C . HIS A 1 115 ? -1.503 2.674 15.430 1.00 94.69 115 HIS A C 1
ATOM 918 O O . HIS A 1 115 ? -1.797 2.677 14.234 1.00 94.69 115 HIS A O 1
ATOM 924 N N . LEU A 1 116 ? -2.415 2.539 16.395 1.00 93.06 116 LEU A N 1
ATOM 925 C CA . LEU A 1 116 ? -3.863 2.534 16.170 1.00 93.06 116 LEU A CA 1
ATOM 926 C C . LEU A 1 116 ? -4.571 2.978 17.453 1.00 93.06 116 LEU A C 1
ATOM 928 O O . LEU A 1 116 ? -4.949 2.152 18.282 1.00 93.06 116 LEU A O 1
ATOM 932 N N . GLU A 1 117 ? -4.731 4.286 17.628 1.00 90.44 117 GLU A N 1
ATOM 933 C CA . GLU A 1 117 ? -5.382 4.860 18.806 1.00 90.44 117 GLU A CA 1
ATOM 934 C C . GLU A 1 117 ? -6.297 6.024 18.413 1.00 90.44 117 GLU A C 1
ATOM 936 O O . GLU A 1 117 ? -5.926 6.937 17.675 1.00 90.44 117 GLU A O 1
ATOM 941 N N . GLY A 1 118 ? -7.535 6.000 18.916 1.00 88.88 118 GLY A N 1
ATOM 942 C CA . GLY A 1 118 ? -8.524 7.045 18.656 1.00 88.88 118 GLY A CA 1
ATOM 943 C C . GLY A 1 118 ? -8.809 7.239 17.164 1.00 88.88 118 GLY A C 1
ATOM 944 O O . GLY A 1 118 ? -9.490 6.421 16.546 1.00 88.88 118 GLY A O 1
ATOM 945 N N . ASN A 1 119 ? -8.316 8.352 16.615 1.00 94.06 119 ASN A N 1
ATOM 946 C CA . ASN A 1 119 ? -8.517 8.757 15.222 1.00 94.06 119 ASN A CA 1
ATOM 947 C C . ASN A 1 119 ? -7.239 8.665 14.383 1.00 94.06 119 ASN A C 1
ATOM 949 O O . ASN A 1 119 ? -7.228 9.183 13.268 1.00 94.06 119 ASN A O 1
ATOM 953 N N . GLU A 1 120 ? -6.173 8.054 14.895 1.00 95.81 120 GLU A N 1
ATOM 954 C CA . GLU A 1 120 ? -4.877 7.972 14.227 1.00 95.81 120 GLU A CA 1
ATOM 955 C C . GLU A 1 120 ? -4.485 6.515 13.993 1.00 95.81 120 GLU A C 1
ATOM 957 O O . GLU A 1 120 ? -4.671 5.646 14.847 1.00 95.81 120 GLU A O 1
ATOM 962 N N . MET A 1 121 ? -3.953 6.250 12.802 1.00 96.00 121 MET A N 1
ATOM 963 C CA . MET A 1 121 ? -3.443 4.942 12.419 1.00 96.00 121 MET A CA 1
ATOM 964 C C . MET A 1 121 ? -2.135 5.110 11.654 1.00 96.00 121 MET A C 1
ATOM 966 O O . MET A 1 121 ? -2.047 5.918 10.730 1.00 96.00 121 MET A O 1
ATOM 970 N N . GLU A 1 122 ? -1.138 4.305 12.004 1.00 97.44 122 GLU A N 1
ATOM 971 C CA . GLU A 1 122 ? 0.116 4.186 11.272 1.00 97.44 122 GLU A CA 1
ATOM 972 C C . GLU A 1 122 ? 0.333 2.729 10.854 1.00 97.44 122 GLU A C 1
ATOM 974 O O . GLU A 1 122 ? 0.289 1.806 11.672 1.00 97.44 122 GLU A O 1
ATOM 979 N N . LEU A 1 123 ? 0.571 2.537 9.558 1.00 97.81 123 LEU A N 1
ATOM 980 C CA . LEU A 1 123 ? 0.870 1.250 8.947 1.00 97.81 123 LEU A CA 1
ATOM 981 C C . LEU A 1 123 ? 2.290 1.268 8.393 1.00 97.81 123 LEU A C 1
ATOM 983 O O . LEU A 1 123 ? 2.706 2.238 7.763 1.00 97.81 123 LEU A O 1
ATOM 987 N N . ARG A 1 124 ? 3.023 0.169 8.559 1.00 98.31 124 ARG A N 1
ATOM 988 C CA . ARG A 1 124 ? 4.395 0.020 8.068 1.00 98.31 124 ARG A CA 1
ATOM 989 C C . ARG A 1 124 ? 4.563 -1.248 7.250 1.00 98.31 124 ARG A C 1
ATOM 991 O O . ARG A 1 124 ? 4.010 -2.292 7.581 1.00 98.31 124 ARG A O 1
ATOM 998 N N . ILE A 1 125 ? 5.392 -1.187 6.216 1.00 98.31 125 ILE A N 1
ATOM 999 C CA . ILE A 1 125 ? 5.840 -2.365 5.471 1.00 98.31 125 ILE A CA 1
ATOM 1000 C C . ILE A 1 125 ? 7.295 -2.208 5.044 1.00 98.31 125 ILE A C 1
ATOM 1002 O O . ILE A 1 125 ? 7.718 -1.139 4.611 1.00 98.31 125 ILE A O 1
ATOM 1006 N N . LYS A 1 126 ? 8.062 -3.298 5.130 1.00 97.94 126 LYS A N 1
ATOM 1007 C CA . LYS A 1 126 ? 9.388 -3.396 4.522 1.00 97.94 126 LYS A CA 1
ATOM 1008 C C . LYS A 1 126 ? 9.298 -4.261 3.272 1.00 97.94 126 LYS A C 1
ATOM 1010 O O . LYS A 1 126 ? 8.929 -5.429 3.368 1.00 97.94 126 LYS A O 1
ATOM 1015 N N . THR A 1 127 ? 9.601 -3.699 2.108 1.00 97.38 127 THR A N 1
ATOM 1016 C CA . THR A 1 127 ? 9.476 -4.404 0.825 1.00 97.38 127 THR A CA 1
ATOM 1017 C C . THR A 1 127 ? 10.508 -3.912 -0.180 1.00 97.38 127 THR A C 1
ATOM 1019 O O . THR A 1 127 ? 11.149 -2.880 0.019 1.00 97.38 127 THR A O 1
ATOM 1022 N N . PHE A 1 128 ? 10.702 -4.673 -1.252 1.00 97.44 128 PHE A N 1
ATOM 1023 C CA . PHE A 1 128 ? 11.564 -4.266 -2.352 1.00 97.44 128 PHE A CA 1
ATOM 1024 C C . PHE A 1 128 ? 10.923 -3.128 -3.144 1.00 97.44 128 PHE A C 1
ATOM 1026 O O . PHE A 1 128 ? 9.714 -3.157 -3.401 1.00 97.44 128 PHE A O 1
ATOM 1033 N N . LEU A 1 129 ? 11.730 -2.169 -3.599 1.00 95.81 129 LEU A N 1
ATOM 1034 C CA . LEU A 1 129 ? 11.252 -1.040 -4.400 1.00 95.81 129 LEU A CA 1
ATOM 1035 C C . LEU A 1 129 ? 10.467 -1.511 -5.635 1.00 95.81 129 LEU A C 1
ATOM 1037 O O . LEU A 1 129 ? 9.389 -0.994 -5.929 1.00 95.81 129 LEU A O 1
ATOM 1041 N N . GLY A 1 130 ? 10.954 -2.546 -6.327 1.00 94.81 130 GLY A N 1
ATOM 1042 C CA . GLY A 1 130 ? 10.261 -3.109 -7.489 1.00 94.81 130 GLY A CA 1
ATOM 1043 C C . GLY A 1 130 ? 8.894 -3.720 -7.155 1.00 94.81 130 GLY A C 1
ATOM 1044 O O . GLY A 1 130 ? 7.973 -3.657 -7.969 1.00 94.81 130 GLY A O 1
ATOM 1045 N N . GLU A 1 131 ? 8.732 -4.282 -5.954 1.00 95.50 131 GLU A N 1
ATOM 1046 C CA . GLU A 1 131 ? 7.455 -4.833 -5.485 1.00 95.50 131 GLU A CA 1
ATOM 1047 C C . GLU A 1 131 ? 6.474 -3.730 -5.080 1.00 95.50 131 GLU A C 1
ATOM 1049 O O . GLU A 1 131 ? 5.291 -3.815 -5.426 1.00 95.50 131 GLU A O 1
ATOM 1054 N N . ARG A 1 132 ? 6.960 -2.665 -4.426 1.00 94.69 132 ARG A N 1
ATOM 1055 C CA . ARG A 1 132 ? 6.157 -1.470 -4.126 1.00 94.69 132 ARG A CA 1
ATOM 1056 C C . ARG A 1 132 ? 5.676 -0.769 -5.396 1.00 94.69 132 ARG A C 1
ATOM 1058 O O . ARG A 1 132 ? 4.528 -0.337 -5.432 1.00 94.69 132 ARG A O 1
ATOM 1065 N N . LYS A 1 133 ? 6.507 -0.683 -6.441 1.00 92.56 133 LYS A N 1
ATOM 1066 C CA . LYS A 1 133 ? 6.106 -0.092 -7.730 1.00 92.56 133 LYS A CA 1
ATOM 1067 C C . LYS A 1 133 ? 4.992 -0.881 -8.403 1.00 92.56 133 LYS A C 1
ATOM 1069 O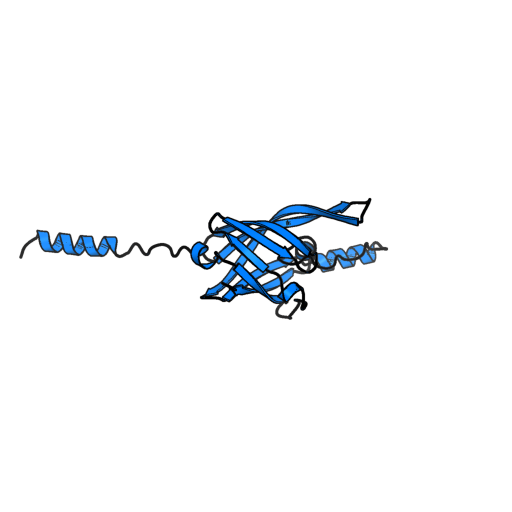 O . LYS A 1 133 ? 4.069 -0.293 -8.955 1.00 92.56 133 LYS A O 1
ATOM 1074 N N . LYS A 1 134 ? 5.057 -2.212 -8.356 1.00 93.81 134 LYS A N 1
ATOM 1075 C CA . LYS A 1 134 ? 4.072 -3.077 -9.020 1.00 93.81 134 LYS A CA 1
ATOM 1076 C C . LYS A 1 134 ? 2.779 -3.247 -8.229 1.00 93.81 134 LYS A C 1
ATOM 1078 O O . LYS A 1 134 ? 1.774 -3.608 -8.829 1.00 93.81 134 LYS A O 1
ATOM 1083 N N . THR A 1 135 ? 2.795 -3.036 -6.917 1.00 94.81 135 THR A N 1
ATOM 1084 C CA . THR A 1 135 ? 1.636 -3.247 -6.039 1.00 94.81 135 THR A CA 1
ATOM 1085 C C . THR A 1 135 ? 1.047 -1.907 -5.620 1.00 94.81 135 THR A C 1
ATOM 1087 O O . THR A 1 135 ? 1.771 -1.041 -5.134 1.00 94.81 135 THR A O 1
ATOM 1090 N N . VAL A 1 136 ? -0.265 -1.735 -5.767 1.00 90.56 136 VAL A N 1
ATOM 1091 C CA . VAL A 1 136 ? -0.998 -0.529 -5.355 1.00 90.56 136 VAL A CA 1
ATOM 1092 C C . VAL A 1 136 ? -1.145 -0.532 -3.828 1.00 90.56 136 VAL A C 1
ATOM 1094 O O . VAL A 1 136 ? -2.206 -0.809 -3.274 1.00 90.56 136 VAL A O 1
ATOM 1097 N N . MET A 1 137 ? -0.034 -0.283 -3.132 1.00 92.25 137 MET A N 1
ATOM 1098 C CA . MET A 1 137 ? 0.001 -0.088 -1.683 1.00 92.25 137 MET A CA 1
ATOM 1099 C C . MET A 1 137 ? -0.465 1.337 -1.391 1.00 92.25 137 MET A C 1
ATOM 1101 O O . MET A 1 137 ? 0.344 2.257 -1.285 1.00 92.25 137 MET A O 1
ATOM 1105 N N . PHE A 1 138 ? -1.787 1.494 -1.338 1.00 89.94 138 PHE A N 1
ATOM 1106 C CA . PHE A 1 138 ? -2.524 2.756 -1.259 1.00 89.94 138 PHE A CA 1
ATOM 1107 C C . PHE A 1 138 ? -2.496 3.563 -2.560 1.00 89.94 138 PHE A C 1
ATOM 1109 O O . PHE A 1 138 ? -3.536 3.759 -3.174 1.00 89.94 138 PHE A O 1
ATOM 1116 N N . SER A 1 139 ? -1.321 3.916 -3.068 1.00 84.06 139 SER A N 1
ATOM 1117 C CA . SER A 1 139 ? -1.183 4.621 -4.346 1.00 84.06 139 SER A CA 1
ATOM 1118 C C . SER A 1 139 ? -0.375 3.827 -5.362 1.00 84.06 139 SER A C 1
ATOM 1120 O O . SER A 1 139 ? 0.581 3.110 -5.022 1.00 84.06 139 SER A O 1
ATOM 1122 N N . GLN A 1 140 ? -0.724 3.968 -6.641 1.00 85.12 140 GLN A N 1
ATOM 1123 C CA . GLN A 1 140 ? 0.133 3.468 -7.710 1.00 85.12 140 GLN A CA 1
ATOM 1124 C C . GLN A 1 140 ? 1.330 4.407 -7.909 1.00 85.12 140 GLN A C 1
ATOM 1126 O O . GLN A 1 140 ? 1.163 5.574 -8.249 1.00 85.12 140 GLN A O 1
ATOM 1131 N N . MET A 1 141 ? 2.549 3.883 -7.764 1.00 87.38 141 MET A N 1
ATOM 1132 C CA . MET A 1 141 ? 3.758 4.642 -8.091 1.00 87.38 141 MET A CA 1
ATOM 1133 C C . MET A 1 141 ? 3.945 4.786 -9.601 1.00 87.38 141 MET A C 1
ATOM 1135 O O . MET A 1 141 ? 3.502 3.948 -10.399 1.00 87.38 141 MET A O 1
ATOM 1139 N N . GLU A 1 142 ? 4.696 5.814 -9.983 1.00 86.94 142 GLU A N 1
ATOM 1140 C CA . GLU A 1 142 ? 5.236 5.925 -11.330 1.00 86.94 142 GLU A CA 1
ATOM 1141 C C . GLU A 1 142 ? 6.073 4.681 -11.678 1.00 86.94 142 GLU A C 1
ATOM 1143 O O . GLU A 1 142 ? 6.852 4.171 -10.866 1.00 86.94 142 GLU A O 1
ATOM 1148 N N . GLN A 1 143 ? 5.861 4.153 -12.884 1.00 89.69 143 GLN A N 1
ATOM 1149 C CA . GLN A 1 143 ? 6.591 2.985 -13.369 1.00 89.69 143 GLN A CA 1
ATOM 1150 C C . GLN A 1 143 ? 7.838 3.424 -14.123 1.00 89.69 143 GLN A C 1
ATOM 1152 O O . GLN A 1 143 ? 7.785 4.374 -14.902 1.00 89.69 143 GLN A O 1
ATOM 1157 N N . ASP A 1 144 ? 8.930 2.681 -13.955 1.00 89.19 144 ASP A N 1
ATOM 1158 C CA . ASP A 1 144 ? 10.150 2.948 -14.709 1.00 89.19 144 ASP A CA 1
ATOM 1159 C C . ASP A 1 144 ? 9.918 2.767 -16.223 1.00 89.19 144 ASP A C 1
ATOM 1161 O O . ASP A 1 144 ? 9.127 1.905 -16.643 1.00 89.19 144 ASP A O 1
ATOM 1165 N N . PRO A 1 145 ? 10.614 3.551 -17.063 1.00 86.25 145 PRO A N 1
ATOM 1166 C CA . PRO A 1 145 ? 10.612 3.338 -18.501 1.00 86.25 145 PRO A CA 1
ATOM 1167 C C . PRO A 1 145 ? 11.207 1.969 -18.852 1.00 86.25 145 PRO A C 1
ATOM 1169 O O . PRO A 1 145 ? 11.950 1.358 -18.083 1.00 86.25 145 PRO A O 1
ATOM 1172 N N . THR A 1 146 ? 10.884 1.480 -20.050 1.00 87.31 146 THR A N 1
ATOM 1173 C CA . THR A 1 146 ? 11.515 0.259 -20.565 1.00 87.31 146 THR A CA 1
ATOM 1174 C C . THR A 1 146 ? 12.999 0.537 -20.822 1.00 87.31 146 THR A C 1
ATOM 1176 O O . THR A 1 146 ? 13.284 1.498 -21.537 1.00 87.31 146 THR A O 1
ATOM 1179 N N . PRO A 1 147 ? 13.929 -0.269 -20.276 1.00 90.75 147 PRO A N 1
ATOM 1180 C CA . PRO A 1 147 ? 15.355 -0.102 -20.536 1.00 90.75 147 PRO A CA 1
ATOM 1181 C C . PRO A 1 147 ? 15.661 -0.199 -22.032 1.00 90.75 147 PRO A C 1
ATOM 1183 O O . PRO A 1 147 ? 15.134 -1.085 -22.712 1.00 90.75 147 PRO A O 1
ATOM 1186 N N . ALA A 1 148 ? 16.516 0.686 -22.540 1.00 93.06 148 ALA A N 1
ATOM 1187 C CA . ALA A 1 148 ? 16.966 0.670 -23.928 1.00 93.06 148 ALA A CA 1
ATOM 1188 C C . ALA A 1 148 ? 18.197 -0.229 -24.126 1.00 93.06 148 ALA A C 1
ATOM 1190 O O . ALA A 1 148 ? 18.439 -0.698 -25.241 1.00 93.06 148 ALA A O 1
ATOM 1191 N N . THR A 1 149 ? 18.961 -0.494 -23.058 1.00 96.25 149 THR A N 1
ATOM 1192 C CA . THR A 1 149 ? 20.183 -1.313 -23.097 1.00 96.25 149 THR A CA 1
ATOM 1193 C C . THR A 1 149 ? 20.202 -2.415 -22.027 1.00 96.25 149 THR A C 1
ATOM 1195 O O . THR A 1 149 ? 19.489 -2.327 -21.020 1.00 96.25 149 THR A O 1
ATOM 1198 N N . PRO A 1 150 ? 21.024 -3.470 -22.207 1.00 96.00 150 PRO A N 1
ATOM 1199 C CA . PRO A 1 150 ? 21.261 -4.474 -21.169 1.00 96.00 150 PRO A CA 1
ATOM 1200 C C . PRO A 1 150 ? 21.832 -3.887 -19.871 1.00 96.00 150 PRO A C 1
ATOM 1202 O O . PRO A 1 150 ? 21.461 -4.332 -18.786 1.00 96.00 150 PRO A O 1
ATOM 1205 N N . GLU A 1 151 ? 22.704 -2.881 -19.965 1.00 96.25 151 GLU A N 1
ATOM 1206 C CA . GLU A 1 151 ? 23.296 -2.207 -18.808 1.00 96.25 151 GLU A CA 1
ATOM 1207 C C . GLU A 1 151 ? 22.231 -1.453 -18.003 1.00 96.25 151 GLU A C 1
ATOM 1209 O O . GLU A 1 151 ? 22.154 -1.610 -16.786 1.00 96.25 151 GLU A O 1
ATOM 1214 N N . GLU A 1 152 ? 21.349 -0.707 -18.676 1.00 96.00 152 GLU A N 1
ATOM 1215 C CA . GLU A 1 152 ? 20.209 -0.043 -18.033 1.00 96.00 152 GLU A CA 1
ATOM 1216 C C . GLU A 1 152 ? 19.258 -1.055 -17.384 1.00 96.00 152 GLU A C 1
ATOM 1218 O O . GLU A 1 152 ? 18.754 -0.820 -16.284 1.00 96.00 152 GLU A O 1
ATOM 1223 N N . ALA A 1 153 ? 19.031 -2.203 -18.031 1.00 95.44 153 ALA A N 1
ATOM 1224 C CA . ALA A 1 153 ? 18.204 -3.267 -17.473 1.00 95.44 153 ALA A CA 1
ATOM 1225 C C . ALA A 1 153 ? 18.820 -3.861 -16.196 1.00 95.44 153 ALA A C 1
ATOM 1227 O O . ALA A 1 153 ? 18.097 -4.137 -15.237 1.00 95.44 153 ALA A O 1
ATOM 1228 N N . MET A 1 154 ? 20.144 -4.030 -16.165 1.00 96.88 154 MET A N 1
ATOM 1229 C CA . MET A 1 154 ? 20.869 -4.534 -15.000 1.00 96.88 154 MET A CA 1
ATOM 1230 C C . MET A 1 154 ? 20.857 -3.532 -13.837 1.00 96.88 154 MET A C 1
ATOM 1232 O O . MET A 1 154 ? 20.604 -3.926 -12.697 1.00 96.88 154 MET A O 1
ATOM 1236 N N . GLU A 1 155 ? 21.072 -2.242 -14.107 1.00 96.19 155 GLU A N 1
ATOM 1237 C CA . GLU A 1 155 ? 20.985 -1.196 -13.079 1.00 96.19 155 GLU A CA 1
ATOM 1238 C C . GLU A 1 155 ? 19.562 -1.071 -12.520 1.00 96.19 155 GLU A C 1
ATOM 1240 O O . GLU A 1 155 ? 19.373 -0.968 -11.305 1.00 96.19 155 GLU A O 1
ATOM 1245 N N . LEU A 1 156 ? 18.541 -1.165 -13.379 1.00 95.38 156 LEU A N 1
ATOM 1246 C CA . LEU A 1 156 ? 17.147 -1.169 -12.943 1.00 95.38 156 LEU A CA 1
ATOM 1247 C C . LEU A 1 156 ? 16.812 -2.397 -12.081 1.00 95.38 156 LEU A C 1
ATOM 1249 O O . LEU A 1 156 ? 16.120 -2.263 -11.071 1.00 95.38 156 LEU A O 1
ATOM 1253 N N . ASP A 1 157 ? 17.292 -3.589 -12.445 1.00 95.38 157 ASP A N 1
ATOM 1254 C CA . ASP A 1 157 ? 17.113 -4.804 -11.639 1.00 95.38 157 ASP A CA 1
ATOM 1255 C C . ASP A 1 157 ? 17.766 -4.668 -10.258 1.00 95.38 157 ASP A C 1
ATOM 1257 O O . ASP A 1 157 ? 17.141 -4.985 -9.242 1.00 95.38 157 ASP A O 1
ATOM 1261 N N . LYS A 1 158 ? 18.989 -4.130 -10.205 1.00 96.56 158 LYS A N 1
ATOM 1262 C CA . LYS A 1 158 ? 19.694 -3.859 -8.949 1.00 96.56 158 LYS A CA 1
ATOM 1263 C C . LYS A 1 158 ? 18.915 -2.882 -8.069 1.00 96.56 158 LYS A C 1
ATOM 1265 O O . LYS A 1 158 ? 18.658 -3.199 -6.909 1.00 96.56 158 LYS A O 1
ATOM 1270 N N . LYS A 1 159 ? 18.475 -1.754 -8.634 1.00 95.88 159 LYS A N 1
ATOM 1271 C CA . LYS A 1 159 ? 17.662 -0.749 -7.934 1.00 95.88 159 LYS A CA 1
ATOM 1272 C C . LYS A 1 159 ? 16.342 -1.336 -7.427 1.00 95.88 159 LYS A C 1
ATOM 1274 O O . LYS A 1 159 ? 15.937 -1.104 -6.296 1.00 95.88 159 LYS A O 1
ATOM 1279 N N . ASN A 1 160 ? 15.667 -2.155 -8.231 1.00 96.31 160 ASN A N 1
ATOM 1280 C CA . ASN A 1 160 ? 14.395 -2.768 -7.843 1.00 96.31 160 ASN A CA 1
ATOM 1281 C C . ASN A 1 160 ? 14.519 -3.784 -6.698 1.00 96.31 160 ASN A C 1
ATOM 1283 O O . ASN A 1 160 ? 13.503 -4.094 -6.072 1.00 96.31 160 ASN A O 1
ATOM 1287 N N . LYS A 1 161 ? 15.730 -4.278 -6.417 1.00 97.25 161 LYS A N 1
ATOM 1288 C CA . LYS A 1 161 ? 16.055 -5.154 -5.281 1.00 97.25 161 LYS A CA 1
ATOM 1289 C C . LYS A 1 161 ? 16.494 -4.386 -4.031 1.00 97.25 161 LYS A C 1
ATOM 1291 O O . LYS A 1 161 ? 16.811 -5.014 -3.021 1.00 97.25 161 LYS A O 1
ATOM 1296 N N . GLU A 1 162 ? 16.500 -3.056 -4.063 1.00 97.75 162 GLU A N 1
ATOM 1297 C CA . GLU A 1 162 ? 16.707 -2.245 -2.866 1.00 97.75 162 GLU A CA 1
ATOM 1298 C C . GLU A 1 162 ? 15.512 -2.402 -1.924 1.00 97.75 162 GLU A C 1
ATOM 1300 O O . GLU A 1 162 ? 14.351 -2.412 -2.344 1.00 97.75 162 GLU A O 1
ATOM 1305 N N . LEU A 1 163 ? 15.804 -2.583 -0.637 1.00 97.94 163 LEU A N 1
ATOM 1306 C CA . LEU A 1 163 ? 14.806 -2.847 0.389 1.00 97.94 163 LEU A CA 1
ATOM 1307 C C . LEU A 1 163 ? 14.479 -1.552 1.129 1.00 97.94 163 LEU A C 1
ATOM 1309 O O . LEU A 1 163 ? 15.349 -0.968 1.771 1.00 97.94 163 LEU A O 1
ATOM 1313 N N . HIS A 1 164 ? 13.221 -1.143 1.061 1.00 97.88 164 HIS A N 1
ATOM 1314 C CA . HIS A 1 164 ? 12.734 0.118 1.603 1.00 97.88 164 HIS A CA 1
ATOM 1315 C C . HIS A 1 164 ? 11.734 -0.138 2.728 1.00 97.88 164 HIS A C 1
ATOM 1317 O O . HIS A 1 164 ? 11.079 -1.185 2.770 1.00 97.88 164 HIS A O 1
ATOM 1323 N N . THR A 1 165 ? 11.628 0.815 3.650 1.00 98.31 165 THR A N 1
ATOM 1324 C CA . THR A 1 165 ? 10.605 0.827 4.700 1.00 98.31 165 THR A CA 1
ATOM 1325 C C . THR A 1 165 ? 9.613 1.937 4.404 1.00 98.31 165 THR A C 1
ATOM 1327 O O . THR A 1 165 ? 9.964 3.110 4.490 1.00 98.31 165 THR A O 1
ATOM 1330 N N . TYR A 1 166 ? 8.380 1.556 4.093 1.00 97.81 166 TYR A N 1
ATOM 1331 C CA . TYR A 1 166 ? 7.290 2.491 3.865 1.00 97.81 166 TYR A CA 1
ATOM 1332 C C . TYR A 1 166 ? 6.429 2.613 5.113 1.00 97.81 166 TYR A C 1
ATOM 1334 O O . TYR A 1 166 ? 6.052 1.594 5.701 1.00 97.81 166 TYR A O 1
ATOM 1342 N N . THR A 1 167 ? 6.095 3.846 5.478 1.00 97.88 167 THR A N 1
ATOM 1343 C CA . THR A 1 167 ? 5.177 4.163 6.575 1.00 97.88 167 THR A CA 1
ATOM 1344 C C . THR A 1 167 ? 4.037 5.010 6.032 1.00 97.88 167 THR A C 1
ATOM 1346 O O . THR A 1 167 ? 4.284 5.996 5.346 1.00 97.88 167 THR A O 1
ATOM 1349 N N . TYR A 1 168 ? 2.801 4.643 6.348 1.00 96.75 168 TYR A N 1
ATOM 1350 C CA . TYR A 1 168 ? 1.588 5.319 5.904 1.00 96.75 168 TYR A CA 1
ATOM 1351 C C . TYR A 1 168 ? 0.800 5.764 7.125 1.00 96.75 168 TYR A C 1
ATOM 1353 O O . TYR A 1 168 ? 0.501 4.949 8.000 1.00 96.75 168 TYR A O 1
ATOM 1361 N N . GLN A 1 169 ? 0.466 7.045 7.178 1.00 96.56 169 GLN A N 1
ATOM 1362 C CA . GLN A 1 169 ? -0.286 7.634 8.277 1.00 96.56 169 GLN A CA 1
ATOM 1363 C C . GLN A 1 169 ? -1.683 7.998 7.812 1.00 96.56 169 GLN A C 1
ATOM 1365 O O . GLN A 1 169 ? -1.865 8.601 6.753 1.00 96.56 169 GLN A O 1
ATOM 1370 N N . PHE A 1 170 ? -2.668 7.663 8.633 1.00 96.25 170 PHE A N 1
ATOM 1371 C CA . PHE A 1 170 ? -4.072 7.890 8.359 1.00 96.25 170 PHE A CA 1
ATOM 1372 C C . PHE A 1 170 ? -4.747 8.593 9.527 1.00 96.25 170 PHE A C 1
ATOM 1374 O O . PHE A 1 170 ? -4.432 8.346 10.693 1.00 96.25 170 PHE A O 1
ATOM 1381 N N . ARG A 1 171 ? -5.745 9.417 9.202 1.00 95.94 171 ARG A N 1
ATOM 1382 C CA . ARG A 1 171 ? -6.707 9.932 10.171 1.00 95.94 171 ARG A CA 1
ATOM 1383 C C . ARG A 1 171 ? -8.117 9.468 9.871 1.00 95.94 171 ARG A C 1
ATOM 1385 O O . ARG A 1 171 ? -8.557 9.493 8.721 1.00 95.94 171 ARG A O 1
ATOM 1392 N N . ARG A 1 172 ? -8.838 9.092 10.920 1.00 95.19 172 ARG A N 1
ATOM 1393 C CA . ARG A 1 172 ? -10.266 8.797 10.855 1.00 95.19 172 ARG A CA 1
ATOM 1394 C C . ARG A 1 172 ? -11.039 10.084 10.577 1.00 95.19 172 ARG A C 1
ATOM 1396 O O . ARG A 1 172 ? -10.765 11.117 11.187 1.00 95.19 172 ARG A O 1
ATOM 1403 N N . ILE A 1 173 ? -11.989 10.023 9.648 1.00 88.81 173 ILE A N 1
ATOM 1404 C CA . ILE A 1 173 ? -12.830 11.177 9.297 1.00 88.81 173 ILE A CA 1
ATO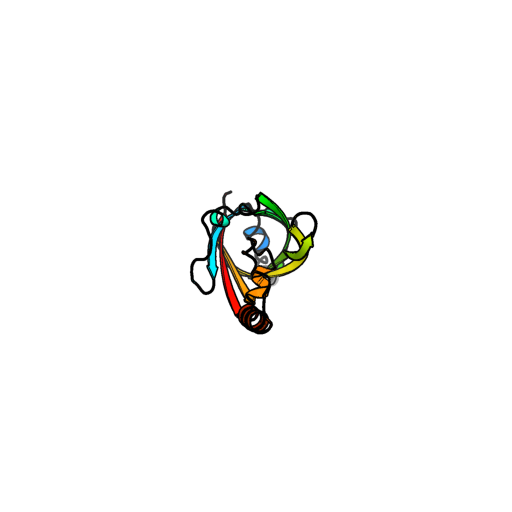M 1405 C C . ILE A 1 173 ? -14.175 11.134 10.039 1.00 88.81 173 ILE A C 1
ATOM 1407 O O . ILE A 1 173 ? -14.719 12.198 10.337 1.00 88.81 173 ILE A O 1
ATOM 1411 N N . HIS A 1 174 ? -14.682 9.946 10.394 1.00 66.00 174 HIS A N 1
ATOM 1412 C CA . HIS A 1 174 ? -15.953 9.739 11.102 1.00 66.00 174 HIS A CA 1
ATOM 1413 C C . HIS A 1 174 ? -15.866 8.585 12.097 1.00 66.00 174 HIS A C 1
ATOM 1415 O O . HIS A 1 174 ? -15.291 7.540 11.714 1.00 66.00 174 HIS A O 1
#